Protein AF-A0A261GN90-F1 (afdb_monomer_lite)

Structure (mmCIF, N/CA/C/O backbone):
data_AF-A0A261GN90-F1
#
_entry.id   AF-A0A261GN90-F1
#
loop_
_atom_site.group_PDB
_atom_site.id
_atom_site.type_symbol
_atom_site.label_atom_id
_atom_site.label_alt_id
_atom_site.label_comp_id
_atom_site.label_asym_id
_atom_site.label_entity_id
_atom_site.label_seq_id
_atom_site.pdbx_PDB_ins_code
_atom_site.Cartn_x
_atom_site.Cartn_y
_atom_site.Cartn_z
_atom_site.occupancy
_atom_site.B_iso_or_equiv
_atom_site.auth_seq_id
_atom_site.auth_comp_id
_atom_site.auth_asym_id
_atom_site.auth_atom_id
_atom_site.pdbx_PDB_model_num
ATOM 1 N N . MET A 1 1 ? -14.750 -6.314 -3.151 1.00 81.56 1 MET A N 1
ATOM 2 C CA . MET A 1 1 ? -13.409 -5.759 -2.886 1.00 81.56 1 MET A CA 1
ATOM 3 C C . MET A 1 1 ? -13.380 -4.396 -3.541 1.00 81.56 1 MET A C 1
ATOM 5 O O . MET A 1 1 ? -13.814 -4.301 -4.683 1.00 81.56 1 MET A O 1
ATOM 9 N N . TYR A 1 2 ? -13.014 -3.358 -2.801 1.00 90.75 2 TYR A N 1
ATOM 10 C CA . TYR A 1 2 ? -12.938 -2.003 -3.333 1.00 90.75 2 TYR A CA 1
ATOM 11 C C . TYR A 1 2 ? -11.602 -1.826 -4.051 1.00 90.75 2 TYR A C 1
ATOM 13 O O . TYR A 1 2 ? -10.596 -2.346 -3.567 1.00 90.75 2 TYR A O 1
ATOM 21 N N . GLN A 1 3 ? -11.600 -1.125 -5.185 1.00 92.19 3 GLN A N 1
ATOM 22 C CA . GLN A 1 3 ? -10.402 -0.879 -5.983 1.00 92.19 3 GLN A CA 1
ATOM 23 C C . GLN A 1 3 ? -10.315 0.594 -6.381 1.00 92.19 3 GLN A C 1
ATOM 25 O O . GLN A 1 3 ? -11.326 1.191 -6.750 1.00 92.19 3 GLN A O 1
ATOM 30 N N . THR A 1 4 ? -9.110 1.160 -6.339 1.00 90.19 4 THR A N 1
ATOM 31 C CA . THR A 1 4 ? -8.806 2.457 -6.949 1.00 90.19 4 THR A CA 1
ATOM 32 C C . THR A 1 4 ? -7.486 2.400 -7.696 1.00 90.19 4 THR A C 1
ATOM 34 O O . THR A 1 4 ? -6.533 1.781 -7.228 1.00 90.19 4 THR A O 1
ATOM 37 N N . ASP A 1 5 ? -7.413 3.070 -8.838 1.00 90.50 5 ASP A N 1
ATOM 38 C CA . ASP A 1 5 ? -6.160 3.220 -9.569 1.00 90.50 5 ASP A CA 1
ATOM 39 C C . ASP A 1 5 ? -5.445 4.490 -9.098 1.00 90.50 5 ASP A C 1
ATOM 41 O O . ASP A 1 5 ? -6.066 5.540 -8.917 1.00 90.50 5 ASP A O 1
ATOM 45 N N . LEU A 1 6 ? -4.135 4.394 -8.888 1.00 86.44 6 LEU A N 1
ATOM 46 C CA . LEU A 1 6 ? -3.275 5.513 -8.533 1.00 86.44 6 LEU A CA 1
ATOM 47 C C . LEU A 1 6 ? -2.467 5.935 -9.757 1.00 86.44 6 LEU A C 1
ATOM 49 O O . LEU A 1 6 ? -1.743 5.143 -10.361 1.00 86.44 6 LEU A O 1
ATOM 53 N N . ASN A 1 7 ? -2.563 7.215 -10.100 1.00 84.06 7 ASN A N 1
ATOM 54 C CA . ASN A 1 7 ? -1.765 7.820 -11.159 1.00 84.06 7 ASN A CA 1
ATOM 55 C C . ASN A 1 7 ? -0.563 8.555 -10.555 1.00 84.06 7 ASN A C 1
ATOM 57 O O . ASN A 1 7 ? -0.510 9.785 -10.566 1.00 84.06 7 ASN A O 1
ATOM 61 N N . ILE A 1 8 ? 0.354 7.790 -9.967 1.00 84.44 8 ILE A N 1
ATOM 62 C CA . ILE A 1 8 ? 1.534 8.293 -9.256 1.00 84.44 8 ILE A CA 1
ATOM 63 C C . ILE A 1 8 ? 2.791 7.540 -9.705 1.00 84.44 8 ILE A C 1
ATOM 65 O O . ILE A 1 8 ? 2.698 6.407 -10.177 1.00 84.44 8 ILE A O 1
ATOM 69 N N . SER A 1 9 ? 3.962 8.161 -9.566 1.00 84.56 9 SER A N 1
ATOM 70 C CA . SER A 1 9 ? 5.249 7.484 -9.752 1.00 84.56 9 SER A CA 1
ATOM 71 C C . SER A 1 9 ? 5.593 6.579 -8.564 1.00 84.56 9 SER A C 1
ATOM 73 O O . SER A 1 9 ? 4.968 6.638 -7.506 1.00 84.56 9 SER A O 1
ATOM 75 N N . LEU A 1 10 ? 6.626 5.756 -8.727 1.00 83.44 10 LEU A N 1
ATOM 76 C CA . LEU A 1 10 ? 7.115 4.863 -7.680 1.00 83.44 10 LEU A CA 1
ATOM 77 C C . LEU A 1 10 ? 7.629 5.628 -6.437 1.00 83.44 10 LEU A C 1
ATOM 79 O O . LEU A 1 10 ? 7.239 5.292 -5.324 1.00 83.44 10 LEU A O 1
ATOM 83 N N . ASP A 1 11 ? 8.353 6.740 -6.610 1.00 82.00 11 ASP A N 1
ATOM 84 C CA . ASP A 1 11 ? 8.755 7.624 -5.492 1.00 82.00 11 ASP A CA 1
ATOM 85 C C . ASP A 1 11 ? 7.552 8.239 -4.750 1.00 82.00 11 ASP A C 1
ATOM 87 O O . ASP A 1 11 ? 7.579 8.532 -3.551 1.00 82.00 11 ASP A O 1
ATOM 91 N N . GLN A 1 12 ? 6.461 8.485 -5.479 1.00 87.06 12 GLN A N 1
ATOM 92 C CA . GLN A 1 12 ? 5.229 9.006 -4.897 1.00 87.06 12 GLN A CA 1
ATOM 93 C C . GLN A 1 12 ? 4.451 7.915 -4.157 1.00 87.06 12 GLN A C 1
ATOM 95 O O . GLN A 1 12 ? 3.748 8.238 -3.201 1.00 87.06 12 GLN A O 1
ATOM 100 N N . LEU A 1 13 ? 4.591 6.646 -4.554 1.00 86.88 13 LEU A N 1
ATOM 101 C CA . LEU A 1 13 ? 3.974 5.514 -3.867 1.00 86.88 13 LEU A CA 1
ATOM 102 C C . LEU A 1 13 ? 4.515 5.359 -2.443 1.00 86.88 13 LEU A C 1
ATOM 104 O O . LEU A 1 13 ? 3.721 5.155 -1.528 1.00 86.88 13 LEU A O 1
ATOM 108 N N . GLU A 1 14 ? 5.826 5.514 -2.239 1.00 86.94 14 GLU A N 1
ATOM 109 C CA . GLU A 1 14 ? 6.445 5.476 -0.906 1.00 86.94 14 GLU A CA 1
ATOM 110 C C . GLU A 1 14 ? 5.792 6.488 0.038 1.00 86.94 14 GLU A C 1
ATOM 112 O O . GLU A 1 14 ? 5.232 6.141 1.080 1.00 86.94 14 GLU A O 1
ATOM 117 N N . ASN A 1 15 ? 5.802 7.751 -0.387 1.00 86.81 15 ASN A N 1
ATOM 118 C CA . ASN A 1 15 ? 5.234 8.855 0.372 1.00 86.81 15 ASN A CA 1
ATOM 119 C C . ASN A 1 15 ? 3.730 8.663 0.602 1.00 86.81 15 ASN A C 1
ATOM 121 O O . ASN A 1 15 ? 3.230 8.933 1.694 1.00 86.81 15 ASN A O 1
ATOM 125 N N . TYR A 1 16 ? 3.011 8.164 -0.406 1.00 88.00 16 TYR A N 1
ATOM 126 C CA . TYR A 1 16 ? 1.586 7.878 -0.308 1.00 88.00 16 TYR A CA 1
ATOM 127 C C . TYR A 1 16 ? 1.290 6.812 0.753 1.00 88.00 16 TYR A C 1
ATOM 129 O O . TYR A 1 16 ? 0.397 7.008 1.577 1.00 88.00 16 TYR A O 1
ATOM 137 N N . LEU A 1 17 ? 2.035 5.702 0.761 1.00 87.69 17 LEU A N 1
ATOM 138 C CA . LEU A 1 17 ? 1.861 4.615 1.726 1.00 87.69 17 LEU A CA 1
ATOM 139 C C . LEU A 1 17 ? 2.194 5.066 3.150 1.00 87.69 17 LEU A C 1
ATOM 141 O O . LEU A 1 17 ? 1.445 4.745 4.072 1.00 87.69 17 LEU A O 1
ATOM 145 N N . HIS A 1 18 ? 3.253 5.861 3.324 1.00 85.12 18 HIS A N 1
ATOM 146 C CA . HIS A 1 18 ? 3.584 6.469 4.612 1.00 85.12 18 HIS A CA 1
ATOM 147 C C . HIS A 1 18 ? 2.444 7.354 5.137 1.00 85.12 18 HIS A C 1
ATOM 149 O O . HIS A 1 18 ? 1.982 7.156 6.260 1.00 85.12 18 HIS A O 1
ATOM 155 N N . GLN A 1 19 ? 1.930 8.273 4.314 1.00 87.81 19 GLN A N 1
ATOM 156 C CA . GLN A 1 19 ? 0.814 9.150 4.693 1.00 87.81 19 GLN A CA 1
ATOM 157 C C . GLN A 1 19 ? -0.478 8.376 4.970 1.00 87.81 19 GLN A C 1
ATOM 159 O O . GLN A 1 19 ? -1.217 8.705 5.900 1.00 87.81 19 GLN A O 1
ATOM 164 N N . LEU A 1 20 ? -0.767 7.350 4.167 1.00 87.12 20 LEU A N 1
ATOM 165 C CA . LEU A 1 20 ? -1.922 6.487 4.380 1.00 87.12 20 LEU A CA 1
ATOM 166 C C . LEU A 1 20 ? -1.800 5.735 5.708 1.00 87.12 20 LEU A C 1
ATOM 168 O O . LEU A 1 20 ? -2.782 5.663 6.438 1.00 87.12 20 LEU A O 1
ATOM 172 N N . GLY A 1 21 ? -0.609 5.229 6.041 1.00 85.50 21 GLY A N 1
ATOM 173 C CA . GLY A 1 21 ? -0.317 4.601 7.330 1.00 85.50 21 GLY A CA 1
ATOM 174 C C . GLY A 1 21 ? -0.579 5.540 8.502 1.00 85.50 21 GLY A C 1
ATOM 175 O O . GLY A 1 21 ? -1.357 5.210 9.397 1.00 85.50 21 GLY A O 1
ATOM 176 N N . GLU A 1 22 ? -0.029 6.754 8.454 1.00 84.50 22 GLU A N 1
ATOM 177 C CA . GLU A 1 22 ? -0.255 7.773 9.486 1.00 84.50 22 GLU A CA 1
ATOM 178 C C . GLU A 1 22 ? -1.745 8.094 9.677 1.00 84.50 22 GLU A C 1
ATOM 180 O O . GLU A 1 22 ? -2.222 8.162 10.810 1.00 84.50 22 GLU A O 1
ATOM 185 N N . LYS A 1 23 ? -2.503 8.237 8.581 1.00 83.12 23 LYS A N 1
ATOM 186 C CA . LYS A 1 23 ? -3.952 8.510 8.618 1.00 83.12 23 LYS A CA 1
ATOM 187 C C . LYS A 1 23 ? -4.781 7.319 9.092 1.00 83.12 23 LYS A C 1
ATOM 189 O O . LYS A 1 23 ? -5.790 7.511 9.765 1.00 83.12 23 LYS A O 1
ATOM 194 N N . ALA A 1 24 ? -4.369 6.110 8.733 1.00 81.69 24 ALA A N 1
ATOM 195 C CA . ALA A 1 24 ? -4.989 4.869 9.173 1.00 81.69 24 ALA A CA 1
ATOM 196 C C . ALA A 1 24 ? -4.662 4.534 10.638 1.00 81.69 24 ALA A C 1
ATOM 198 O O . ALA A 1 24 ? -5.299 3.658 11.206 1.00 81.69 24 ALA A O 1
ATOM 199 N N . GLY A 1 25 ? -3.687 5.211 11.256 1.00 74.31 25 GLY A N 1
ATOM 200 C CA . GLY A 1 25 ? -3.176 4.838 12.577 1.00 74.31 25 GLY A CA 1
ATOM 201 C C . GLY A 1 25 ? -2.298 3.583 12.550 1.00 74.31 25 GLY A C 1
ATOM 202 O O . GLY A 1 25 ? -2.043 2.986 13.594 1.00 74.31 25 GLY A O 1
ATOM 203 N N . ALA A 1 26 ? -1.814 3.191 11.369 1.00 75.25 26 ALA A N 1
ATOM 204 C CA . ALA A 1 26 ? -0.960 2.034 11.162 1.00 75.25 26 ALA A CA 1
ATOM 205 C C . ALA A 1 26 ? 0.463 2.488 10.821 1.00 75.25 26 ALA A C 1
ATOM 207 O O . ALA A 1 26 ? 0.708 3.142 9.809 1.00 75.25 26 ALA A O 1
ATOM 208 N N . ILE A 1 27 ? 1.432 2.103 11.647 1.00 69.81 27 ILE A N 1
ATOM 209 C CA . ILE A 1 27 ? 2.841 2.333 11.332 1.00 69.81 27 ILE A CA 1
ATOM 210 C C . ILE A 1 27 ? 3.286 1.209 10.398 1.00 69.81 27 ILE A C 1
ATOM 212 O O . ILE A 1 27 ? 3.582 0.101 10.849 1.00 69.81 27 ILE A O 1
ATOM 216 N N . LEU A 1 28 ? 3.315 1.485 9.094 1.00 77.56 28 LEU A N 1
ATOM 217 C CA . LEU A 1 28 ? 3.978 0.595 8.146 1.00 77.56 28 LEU A CA 1
ATOM 218 C C . LEU A 1 28 ? 5.475 0.567 8.469 1.00 77.56 28 LEU A C 1
ATOM 220 O O . LEU A 1 28 ? 6.094 1.615 8.660 1.00 77.56 28 LEU A O 1
ATOM 224 N N . SER A 1 29 ? 6.062 -0.630 8.534 1.00 76.62 29 SER A N 1
ATOM 225 C CA . SER A 1 29 ? 7.511 -0.740 8.700 1.00 76.62 29 SER A CA 1
ATOM 226 C C . SER A 1 29 ? 8.205 -0.174 7.455 1.00 76.62 29 SER A C 1
ATOM 228 O O . SER A 1 29 ? 7.861 -0.606 6.347 1.00 76.62 29 SER A O 1
ATOM 230 N N . PRO A 1 30 ? 9.197 0.724 7.605 1.00 76.88 30 PRO A N 1
ATOM 231 C CA . PRO A 1 30 ? 9.994 1.221 6.484 1.00 76.88 30 PRO A CA 1
ATOM 232 C C . PRO A 1 30 ? 10.578 0.084 5.636 1.00 76.88 30 PRO A C 1
ATOM 234 O O . PRO A 1 30 ? 10.562 0.156 4.413 1.00 76.88 30 PRO A O 1
ATOM 237 N N . ASP A 1 31 ? 10.991 -1.020 6.270 1.00 82.81 31 ASP A N 1
ATOM 238 C CA . ASP A 1 31 ? 11.525 -2.194 5.569 1.00 82.81 31 ASP A CA 1
ATOM 239 C C . ASP A 1 31 ? 10.484 -2.859 4.656 1.00 82.81 31 ASP A C 1
ATOM 241 O O . ASP A 1 31 ? 10.815 -3.354 3.577 1.00 82.81 31 ASP A O 1
ATOM 245 N N . SER A 1 32 ? 9.214 -2.881 5.075 1.00 83.00 32 SER A N 1
ATOM 246 C CA . SER A 1 32 ? 8.121 -3.461 4.287 1.00 83.00 32 SER A CA 1
ATOM 247 C C . SER A 1 32 ? 7.786 -2.590 3.082 1.00 83.00 32 SER A C 1
ATOM 249 O O . SER A 1 32 ? 7.608 -3.113 1.984 1.00 83.00 32 SER A O 1
A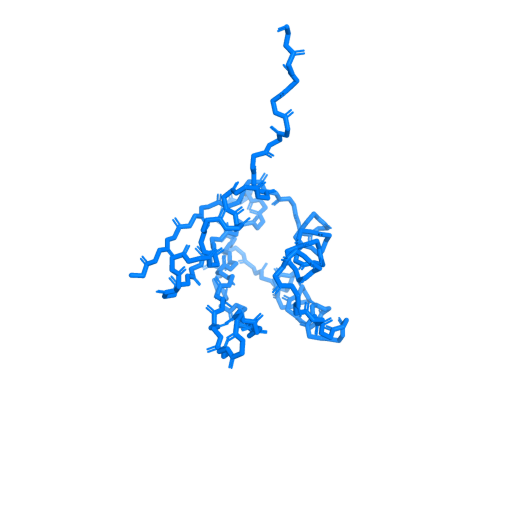TOM 251 N N . VAL A 1 33 ? 7.760 -1.268 3.274 1.00 85.62 33 VAL A N 1
ATOM 252 C CA . VAL A 1 33 ? 7.553 -0.303 2.188 1.00 85.62 33 VAL A CA 1
ATOM 253 C C . VAL A 1 33 ? 8.708 -0.382 1.189 1.00 85.62 33 VAL A C 1
ATOM 255 O O . VAL A 1 33 ? 8.466 -0.584 0.002 1.00 85.62 33 VAL A O 1
ATOM 258 N N . GLN A 1 34 ? 9.957 -0.356 1.660 1.00 87.62 34 GLN A N 1
ATOM 259 C CA . GLN A 1 34 ? 11.138 -0.439 0.799 1.00 87.62 34 GLN A CA 1
ATOM 260 C C . GLN A 1 34 ? 11.205 -1.755 0.015 1.00 87.62 34 GLN A C 1
ATOM 262 O O . GLN A 1 34 ? 11.535 -1.753 -1.173 1.00 87.62 34 GLN A O 1
ATOM 267 N N . SER A 1 35 ? 10.880 -2.884 0.655 1.00 87.69 35 SER A N 1
ATOM 268 C CA . SER A 1 35 ? 10.846 -4.191 -0.016 1.00 87.69 35 SER A CA 1
ATOM 269 C C . SER A 1 35 ? 9.803 -4.213 -1.129 1.00 87.69 35 SER A C 1
ATOM 271 O O . SER A 1 35 ? 10.083 -4.674 -2.232 1.00 87.69 35 SER A O 1
ATOM 273 N N . ALA A 1 36 ? 8.616 -3.669 -0.862 1.00 86.62 36 ALA A N 1
ATOM 274 C CA . ALA A 1 36 ? 7.536 -3.597 -1.832 1.00 86.62 36 ALA A CA 1
ATOM 275 C C . ALA A 1 36 ? 7.874 -2.681 -3.022 1.00 86.62 36 ALA A C 1
ATOM 277 O O . ALA A 1 36 ? 7.618 -3.025 -4.173 1.00 86.62 36 ALA A O 1
ATOM 278 N N . ILE A 1 37 ? 8.511 -1.542 -2.751 1.00 87.19 37 ILE A N 1
ATOM 279 C CA . ILE A 1 37 ? 9.003 -0.624 -3.782 1.00 87.19 37 ILE A CA 1
ATOM 280 C C . ILE A 1 37 ? 10.068 -1.301 -4.642 1.00 87.19 37 ILE A C 1
ATOM 282 O O . ILE A 1 37 ? 9.959 -1.277 -5.862 1.00 87.19 37 ILE A O 1
ATOM 286 N N . SER A 1 38 ? 11.040 -1.973 -4.022 1.00 89.00 38 SER A N 1
ATOM 287 C CA . SER A 1 38 ? 12.114 -2.670 -4.743 1.00 89.00 38 SER A CA 1
ATOM 288 C C . SER A 1 38 ? 11.567 -3.766 -5.667 1.00 89.00 38 SER A C 1
ATOM 290 O O . SER A 1 38 ? 12.091 -3.976 -6.758 1.00 89.00 38 SER A O 1
ATOM 292 N N . LEU A 1 39 ? 10.494 -4.452 -5.252 1.00 88.44 39 LEU A N 1
ATOM 293 C CA . LEU A 1 39 ? 9.787 -5.413 -6.102 1.00 88.44 39 LEU A CA 1
ATOM 294 C C . LEU A 1 39 ? 9.138 -4.724 -7.307 1.00 88.44 39 LEU A C 1
ATOM 296 O O . LEU A 1 39 ? 9.300 -5.193 -8.428 1.00 88.44 39 LEU A O 1
ATOM 300 N N . ALA A 1 40 ? 8.459 -3.594 -7.097 1.00 86.38 40 ALA A N 1
ATOM 301 C CA . ALA A 1 40 ? 7.837 -2.836 -8.180 1.00 86.38 40 ALA A CA 1
ATOM 302 C C . ALA A 1 40 ? 8.852 -2.196 -9.146 1.00 86.38 40 ALA A C 1
ATOM 304 O O . ALA A 1 40 ? 8.577 -2.116 -10.341 1.00 86.38 40 ALA A O 1
ATOM 305 N N . GLU A 1 41 ? 10.021 -1.763 -8.660 1.00 86.19 41 GLU A N 1
ATOM 306 C CA . GLU A 1 41 ? 11.124 -1.268 -9.500 1.00 86.19 41 GLU A CA 1
ATOM 307 C C . GLU A 1 41 ? 11.724 -2.359 -10.383 1.00 86.19 41 GLU A C 1
ATOM 309 O O . GLU A 1 41 ? 12.171 -2.078 -11.494 1.00 86.19 41 GLU A O 1
ATOM 314 N N . GLY A 1 42 ? 11.746 -3.599 -9.889 1.00 87.06 42 GLY A N 1
ATOM 315 C CA . GLY A 1 42 ? 12.275 -4.749 -10.614 1.00 87.06 42 GLY A CA 1
ATOM 316 C C . GLY A 1 42 ? 11.401 -5.224 -11.776 1.00 87.06 42 GLY A C 1
ATOM 317 O O . GLY A 1 42 ? 11.851 -6.083 -12.534 1.00 87.06 42 GLY A O 1
ATOM 318 N N . LEU A 1 43 ? 10.184 -4.687 -11.928 1.00 87.38 43 LEU A N 1
ATOM 319 C CA . LEU A 1 43 ? 9.233 -5.146 -12.936 1.00 87.38 43 LEU A CA 1
ATOM 320 C C . LEU A 1 43 ? 9.648 -4.759 -14.357 1.00 87.38 43 LEU A C 1
ATOM 322 O O . LEU A 1 43 ? 9.913 -3.599 -14.679 1.00 87.38 43 LEU A O 1
ATOM 326 N N . SER A 1 44 ? 9.627 -5.757 -15.231 1.00 86.00 44 SER A N 1
ATOM 327 C CA . SER A 1 44 ? 9.829 -5.631 -16.671 1.00 86.00 44 SER A CA 1
ATOM 328 C C . SER A 1 44 ? 8.507 -5.409 -17.416 1.00 86.00 44 SER A C 1
ATOM 330 O O . SER A 1 44 ? 7.416 -5.560 -16.868 1.00 86.00 44 SER A O 1
ATOM 332 N N . ASP A 1 45 ? 8.585 -5.036 -18.698 1.00 86.06 45 ASP A N 1
ATOM 333 C CA . ASP A 1 45 ? 7.389 -4.801 -19.516 1.00 86.06 45 ASP A CA 1
ATOM 334 C C . ASP A 1 45 ? 6.483 -6.043 -19.585 1.00 86.06 45 ASP A C 1
ATOM 336 O O . ASP A 1 45 ? 6.916 -7.119 -19.998 1.00 86.06 45 ASP A O 1
ATOM 340 N N . GLY A 1 46 ? 5.213 -5.874 -19.214 1.00 84.94 46 GLY A N 1
ATOM 341 C CA . GLY A 1 46 ? 4.217 -6.939 -19.158 1.00 84.94 46 GLY A CA 1
ATOM 342 C C . GLY A 1 46 ? 4.167 -7.693 -17.828 1.00 84.94 46 GLY A C 1
ATOM 343 O O . GLY A 1 46 ? 3.328 -8.584 -17.695 1.00 84.94 46 GLY A O 1
ATOM 344 N N . GLU A 1 47 ? 5.016 -7.347 -16.857 1.00 89.06 47 GLU A N 1
ATOM 345 C CA . GLU A 1 47 ? 4.995 -7.941 -15.521 1.00 89.06 47 GLU A CA 1
ATOM 346 C C . GLU A 1 47 ? 4.006 -7.225 -14.591 1.00 89.06 47 GLU A C 1
ATOM 348 O O . GLU A 1 47 ? 3.731 -6.023 -14.707 1.00 89.06 47 GLU A O 1
ATOM 353 N N . GLU A 1 48 ? 3.448 -8.003 -13.666 1.00 90.88 48 GLU A N 1
ATOM 354 C CA . GLU A 1 48 ? 2.519 -7.555 -12.636 1.00 90.88 48 GLU A CA 1
ATOM 355 C C . GLU A 1 48 ? 2.922 -8.203 -11.302 1.00 90.88 48 GLU A C 1
ATOM 357 O O . GLU A 1 48 ? 3.257 -9.386 -11.282 1.00 90.88 48 GLU A O 1
ATOM 362 N N . GLU A 1 49 ? 2.865 -7.449 -10.205 1.00 91.12 49 GLU A N 1
ATOM 363 C CA . GLU A 1 49 ? 3.210 -7.913 -8.856 1.00 91.12 49 GLU A CA 1
ATOM 364 C C . GLU A 1 49 ? 2.225 -7.355 -7.829 1.00 91.12 49 GLU A C 1
ATOM 366 O O . GLU A 1 49 ? 1.807 -6.198 -7.919 1.00 91.12 49 GLU A O 1
ATOM 371 N N . ASP A 1 50 ? 1.871 -8.170 -6.837 1.00 91.88 50 ASP A N 1
ATOM 372 C CA . ASP A 1 50 ? 0.941 -7.788 -5.779 1.00 91.88 50 ASP A CA 1
ATOM 373 C C . ASP A 1 50 ? 1.713 -7.506 -4.485 1.00 91.88 50 ASP A C 1
ATOM 375 O O . ASP A 1 50 ? 2.234 -8.402 -3.822 1.00 91.88 50 ASP A O 1
ATOM 379 N N . LEU A 1 51 ? 1.749 -6.240 -4.083 1.00 89.44 51 LEU A N 1
ATOM 380 C CA . LEU A 1 51 ? 2.385 -5.803 -2.848 1.00 89.44 51 LEU A CA 1
ATOM 381 C C . LEU A 1 51 ? 1.354 -5.822 -1.717 1.00 89.44 51 LEU A C 1
ATOM 383 O O . LEU A 1 51 ? 0.333 -5.135 -1.777 1.00 89.44 51 LEU A O 1
ATOM 387 N N . LEU A 1 52 ? 1.614 -6.607 -0.677 1.00 89.69 52 LEU A N 1
ATOM 388 C CA . LEU A 1 52 ? 0.682 -6.809 0.429 1.00 89.69 52 LEU A CA 1
ATOM 389 C C . LEU A 1 52 ? 1.070 -5.959 1.637 1.00 89.69 52 LEU A C 1
ATOM 391 O O . LEU A 1 52 ? 2.178 -6.062 2.158 1.00 89.69 52 LEU A O 1
ATOM 395 N N . PHE A 1 53 ? 0.113 -5.181 2.124 1.00 87.56 53 PHE A N 1
ATOM 396 C CA . PHE A 1 53 ? 0.224 -4.384 3.336 1.00 87.56 53 PHE A CA 1
ATOM 397 C C . PHE A 1 53 ? -0.920 -4.731 4.286 1.00 87.56 53 PHE A C 1
ATOM 399 O O . PHE A 1 53 ? -2.020 -5.083 3.859 1.00 87.56 53 PHE A O 1
ATOM 406 N N . GLU A 1 54 ? -0.674 -4.615 5.585 1.00 86.56 54 GLU A N 1
ATOM 407 C CA . GLU A 1 54 ? -1.688 -4.801 6.619 1.00 86.56 54 GLU A CA 1
ATOM 408 C C . GLU A 1 54 ? -1.790 -3.516 7.436 1.00 86.56 54 GLU A C 1
ATOM 410 O O . GLU A 1 54 ? -0.787 -3.003 7.932 1.00 86.56 54 GLU A O 1
ATOM 415 N N . PHE A 1 55 ? -3.006 -2.995 7.550 1.00 84.81 55 PHE A N 1
ATOM 416 C CA . PHE A 1 55 ? -3.322 -1.792 8.305 1.00 84.81 55 PHE A CA 1
ATOM 417 C C . PHE A 1 55 ? -4.181 -2.172 9.503 1.00 84.81 55 PHE A C 1
ATOM 419 O O . PHE A 1 55 ? -5.085 -2.997 9.382 1.00 84.81 55 PHE A O 1
ATOM 426 N N . ASP A 1 56 ? -3.919 -1.560 10.652 1.00 82.56 56 ASP A N 1
ATOM 427 C CA . ASP A 1 56 ? -4.834 -1.621 11.787 1.00 82.56 56 ASP A CA 1
ATOM 428 C C . ASP A 1 56 ? -5.867 -0.504 11.631 1.00 82.56 56 ASP A C 1
ATOM 430 O O . ASP A 1 56 ? -5.512 0.670 11.641 1.00 82.56 56 ASP A O 1
ATOM 434 N N . ILE A 1 57 ? -7.130 -0.871 11.424 1.00 79.88 57 ILE A N 1
ATOM 435 C CA . ILE A 1 57 ? -8.256 0.060 11.370 1.00 79.88 57 ILE A CA 1
ATOM 436 C C . ILE A 1 57 ? -9.205 -0.317 12.502 1.00 79.88 57 ILE A C 1
ATOM 438 O O . ILE A 1 57 ? -9.820 -1.385 12.478 1.00 79.88 57 ILE A O 1
ATOM 442 N N . GLU A 1 58 ? -9.320 0.562 13.498 1.00 79.00 58 GLU A N 1
ATOM 443 C CA . GLU A 1 58 ? -10.201 0.375 14.660 1.00 79.00 58 GLU A CA 1
ATOM 444 C C . GLU A 1 58 ? -9.943 -0.943 15.426 1.00 79.00 58 GLU A C 1
ATOM 446 O O . GLU A 1 58 ? -10.873 -1.577 15.926 1.00 79.00 58 GLU A O 1
ATOM 451 N N . GLY A 1 59 ? -8.683 -1.384 15.516 1.00 79.62 59 GLY A N 1
ATOM 452 C CA . GLY A 1 59 ? -8.299 -2.636 16.175 1.00 79.62 59 GLY A CA 1
ATOM 453 C C . GLY A 1 59 ? -8.482 -3.883 15.308 1.00 79.62 59 GLY A C 1
ATOM 454 O O . GLY A 1 59 ? -8.348 -5.002 15.809 1.00 79.62 59 GLY A O 1
ATOM 455 N N . ASN A 1 60 ? -8.803 -3.717 14.020 1.00 83.12 60 ASN A N 1
ATOM 456 C CA . ASN A 1 60 ? -8.919 -4.807 13.061 1.00 83.12 60 ASN A CA 1
ATOM 457 C C . ASN A 1 60 ? -7.793 -4.742 12.034 1.00 83.12 60 ASN A C 1
ATOM 459 O O . ASN A 1 60 ? -7.580 -3.722 11.382 1.00 83.12 60 ASN A O 1
ATOM 463 N N . LYS A 1 61 ? -7.130 -5.880 11.828 1.00 86.19 61 LYS A N 1
ATOM 464 C CA . LYS A 1 61 ? -6.156 -6.060 10.752 1.00 86.19 61 LYS A CA 1
ATOM 465 C C . LYS A 1 61 ? -6.876 -6.144 9.413 1.00 86.19 61 LYS A C 1
ATOM 467 O O . LYS A 1 61 ? -7.637 -7.078 9.155 1.00 86.19 61 LYS A O 1
ATOM 472 N N . VAL A 1 62 ? -6.627 -5.159 8.567 1.00 89.19 62 VAL A N 1
ATOM 473 C CA . VAL A 1 62 ? -7.223 -5.012 7.247 1.00 89.19 62 VAL A CA 1
ATOM 474 C C . VAL A 1 62 ? -6.120 -5.083 6.195 1.00 89.19 62 VAL A C 1
ATOM 476 O O . VAL A 1 62 ? -5.187 -4.281 6.237 1.00 89.19 62 VAL A O 1
ATOM 479 N N . PRO A 1 63 ? -6.225 -5.986 5.208 1.00 90.62 63 PRO A N 1
ATOM 480 C CA . PRO A 1 63 ? -5.259 -6.033 4.127 1.00 90.62 63 PRO A CA 1
ATOM 481 C C . PRO A 1 63 ? -5.493 -4.906 3.109 1.00 90.62 63 PRO A C 1
ATOM 483 O O . PRO A 1 63 ? -6.632 -4.557 2.767 1.00 90.62 63 PRO A O 1
ATOM 486 N N . LEU A 1 64 ? -4.394 -4.391 2.574 1.00 90.75 64 LEU A N 1
ATOM 487 C CA . LEU A 1 64 ? -4.324 -3.532 1.402 1.00 90.75 64 LEU A CA 1
ATOM 488 C C . LEU A 1 64 ? -3.370 -4.177 0.403 1.00 90.75 64 LEU A C 1
ATOM 490 O O . LEU A 1 64 ? -2.218 -4.454 0.722 1.00 90.75 64 LEU A O 1
ATOM 494 N N . VAL A 1 65 ? -3.850 -4.410 -0.808 1.00 92.88 65 VAL A N 1
ATOM 495 C CA . VAL A 1 65 ? -3.046 -4.938 -1.908 1.00 92.88 65 VAL A CA 1
ATOM 496 C C . VAL A 1 65 ? -2.754 -3.789 -2.860 1.00 92.88 65 VAL A C 1
ATOM 498 O O . VAL A 1 65 ? -3.689 -3.191 -3.384 1.00 92.88 65 VAL A O 1
ATOM 501 N N . VAL A 1 66 ? -1.484 -3.466 -3.086 1.00 91.69 66 VAL A N 1
ATOM 502 C CA . VAL A 1 66 ? -1.057 -2.581 -4.174 1.00 91.69 66 VAL A CA 1
ATOM 503 C C . VAL A 1 66 ? -0.601 -3.473 -5.318 1.00 91.69 66 VAL A C 1
ATOM 505 O O . VAL A 1 66 ? 0.475 -4.054 -5.267 1.00 91.69 66 VAL A O 1
ATOM 508 N N . LYS A 1 67 ? -1.403 -3.569 -6.368 1.00 93.25 67 LYS A N 1
ATOM 509 C CA . LYS A 1 67 ? -0.995 -4.216 -7.606 1.00 93.25 67 LYS A CA 1
AT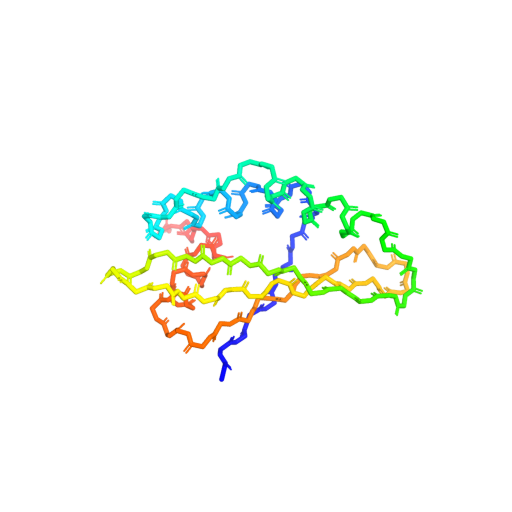OM 510 C C . LYS A 1 67 ? -0.143 -3.256 -8.425 1.00 93.25 67 LYS A C 1
ATOM 512 O O . LYS A 1 67 ? -0.649 -2.234 -8.888 1.00 93.25 67 LYS A O 1
ATOM 517 N N . ALA A 1 68 ? 1.129 -3.579 -8.598 1.00 91.44 68 ALA A N 1
ATOM 518 C CA . ALA A 1 68 ? 2.041 -2.905 -9.507 1.00 91.44 68 ALA A CA 1
ATOM 519 C C . ALA A 1 68 ? 2.007 -3.606 -10.870 1.00 91.44 68 ALA A C 1
ATOM 521 O O . ALA A 1 68 ? 1.994 -4.830 -10.949 1.00 91.44 68 ALA A O 1
ATOM 522 N N . SER A 1 69 ? 1.962 -2.845 -11.959 1.00 90.25 69 SER A N 1
ATOM 523 C CA . SER A 1 69 ? 1.998 -3.399 -13.316 1.00 90.25 69 SER A CA 1
ATOM 524 C C . SER A 1 69 ? 2.751 -2.480 -14.261 1.00 90.25 69 SER A C 1
ATOM 526 O O . SER A 1 69 ? 2.566 -1.263 -14.221 1.00 90.25 69 SER A O 1
ATOM 528 N N . VAL A 1 70 ? 3.572 -3.044 -15.141 1.00 86.56 70 VAL A N 1
ATOM 529 C CA . VAL A 1 70 ? 4.275 -2.288 -16.186 1.00 86.56 70 VAL A CA 1
ATOM 530 C C . VAL A 1 70 ? 3.696 -2.688 -17.536 1.00 86.56 70 VAL A C 1
ATOM 532 O O . VAL A 1 70 ? 3.608 -3.870 -17.860 1.00 86.56 70 VAL A O 1
ATOM 535 N N . ARG A 1 71 ? 3.255 -1.708 -18.336 1.00 80.62 71 ARG A N 1
ATOM 536 C CA . ARG A 1 71 ? 2.712 -1.964 -19.680 1.00 80.62 71 ARG A CA 1
ATOM 537 C C . ARG A 1 71 ? 3.294 -1.007 -20.708 1.00 80.62 71 ARG A C 1
ATOM 539 O O . ARG A 1 71 ? 3.107 0.200 -20.605 1.00 80.62 71 ARG A O 1
ATOM 5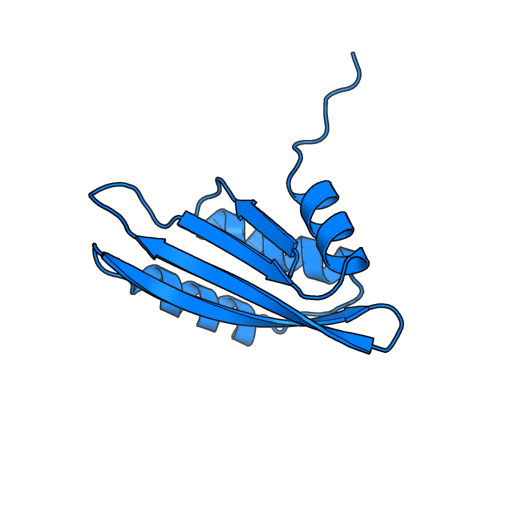46 N N . HIS A 1 72 ? 3.911 -1.571 -21.737 1.00 66.56 72 HIS A N 1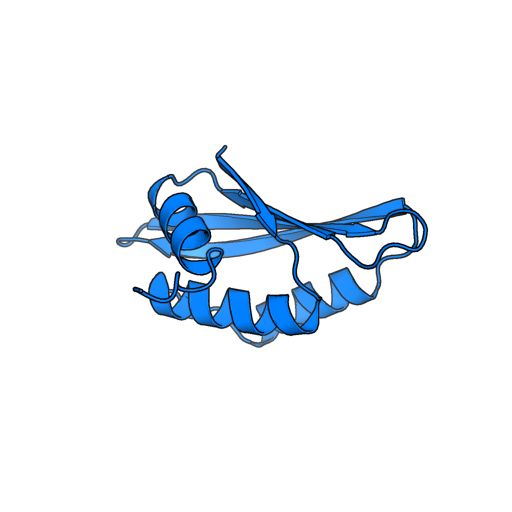
ATOM 547 C CA . HIS A 1 72 ? 4.367 -0.973 -22.987 1.00 66.56 72 HIS A CA 1
ATOM 548 C C . HIS A 1 72 ? 4.832 0.475 -22.871 1.00 66.56 72 HIS A C 1
ATOM 550 O O . HIS A 1 72 ? 4.086 1.405 -23.184 1.00 66.56 72 HIS A O 1
ATOM 556 N N . MET A 1 73 ? 6.089 0.658 -22.456 1.00 61.47 73 MET A N 1
ATOM 557 C CA . MET A 1 73 ? 6.761 1.963 -22.342 1.00 61.47 73 MET A CA 1
ATOM 558 C C . MET A 1 73 ? 6.039 3.010 -21.472 1.00 61.47 73 MET A C 1
ATOM 560 O O . MET A 1 73 ? 6.468 4.162 -21.421 1.00 61.47 73 MET A O 1
ATOM 564 N N . GLN A 1 74 ? 4.964 2.639 -20.779 1.00 65.25 74 GLN A N 1
ATOM 565 C CA . GLN A 1 74 ? 4.375 3.430 -19.712 1.00 65.25 74 GLN A CA 1
ATOM 566 C C . GLN A 1 74 ? 4.982 2.911 -18.410 1.00 65.25 74 GLN A C 1
ATOM 568 O O . GLN A 1 74 ? 5.095 1.699 -18.219 1.00 65.25 74 GLN A O 1
ATOM 573 N N . GLY A 1 75 ? 5.438 3.831 -17.556 1.00 69.62 75 GLY A N 1
ATOM 574 C CA . GLY A 1 75 ? 5.992 3.494 -16.243 1.00 69.62 75 GLY A CA 1
ATOM 575 C C . GLY A 1 75 ? 5.015 2.680 -15.381 1.00 69.62 75 GLY A C 1
ATOM 576 O O . GLY A 1 75 ? 3.863 2.471 -15.780 1.00 69.62 75 GLY A O 1
ATOM 577 N N . PRO A 1 76 ? 5.454 2.218 -14.200 1.00 80.38 76 PRO A N 1
ATOM 578 C CA . PRO A 1 76 ? 4.638 1.360 -13.354 1.00 80.38 76 PRO A CA 1
ATOM 579 C C . PRO A 1 76 ? 3.310 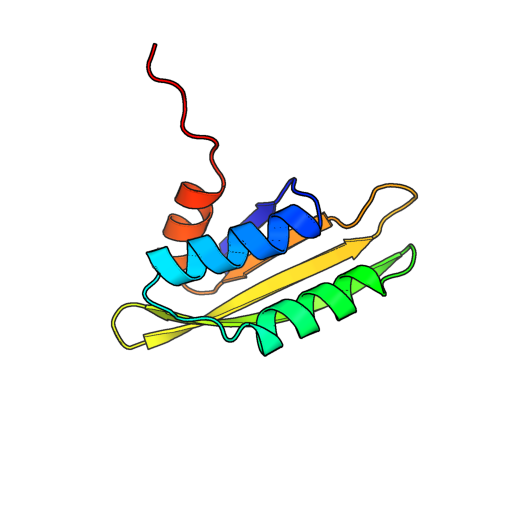2.039 -13.007 1.00 80.38 76 PRO A C 1
ATOM 581 O O . PRO A 1 76 ? 3.256 3.220 -12.662 1.00 80.38 76 PRO A O 1
ATOM 584 N N . ARG A 1 77 ? 2.226 1.277 -13.133 1.00 88.62 77 ARG A N 1
ATOM 585 C CA . ARG A 1 77 ? 0.873 1.651 -12.730 1.00 88.62 77 ARG A CA 1
ATOM 586 C C . ARG A 1 77 ? 0.517 0.902 -11.466 1.00 88.62 77 ARG A C 1
ATOM 588 O O . ARG A 1 77 ? 0.791 -0.294 -11.365 1.00 88.62 77 ARG A O 1
ATOM 595 N N . PHE A 1 78 ? -0.144 1.597 -10.551 1.00 90.25 78 PHE A N 1
ATOM 596 C CA . PHE A 1 78 ? -0.506 1.047 -9.256 1.00 90.25 78 PHE A CA 1
ATOM 597 C C . PHE A 1 78 ? -2.020 1.025 -9.092 1.00 90.25 78 PHE A C 1
ATOM 599 O O . PHE A 1 78 ? -2.685 2.038 -9.299 1.00 90.25 78 PHE A O 1
ATOM 606 N N . SER A 1 79 ? -2.558 -0.117 -8.682 1.00 91.75 79 SER A N 1
ATOM 607 C CA . SER A 1 79 ? -3.967 -0.276 -8.332 1.00 91.75 79 SER A CA 1
ATOM 608 C C . SER A 1 79 ? -4.067 -0.768 -6.897 1.00 91.75 79 SER A C 1
ATOM 610 O O . SER A 1 79 ? -3.519 -1.806 -6.545 1.00 91.75 79 SER A O 1
ATOM 612 N N . LEU A 1 80 ? -4.774 -0.028 -6.057 1.00 91.25 80 LEU A N 1
ATOM 613 C CA . LEU A 1 80 ? -5.036 -0.390 -4.674 1.00 91.25 80 LEU A CA 1
ATOM 614 C C . LEU A 1 80 ? -6.314 -1.204 -4.566 1.00 91.25 80 LEU A C 1
ATOM 616 O O . LEU A 1 80 ? -7.340 -0.806 -5.111 1.00 91.25 80 LEU A O 1
ATOM 620 N N . MET A 1 81 ? -6.273 -2.295 -3.809 1.00 93.50 81 MET A N 1
ATOM 621 C CA . MET A 1 81 ? -7.416 -3.157 -3.539 1.00 93.50 81 MET A CA 1
ATOM 622 C C . MET A 1 81 ? -7.514 -3.459 -2.047 1.00 93.50 81 MET A C 1
ATOM 624 O O . MET A 1 81 ? -6.544 -3.866 -1.413 1.00 93.50 81 MET A O 1
ATOM 628 N N . THR A 1 82 ? -8.702 -3.309 -1.471 1.00 92.00 82 THR A N 1
ATOM 629 C CA . THR A 1 82 ? -8.949 -3.655 -0.065 1.00 92.00 82 THR A CA 1
ATOM 630 C C . THR A 1 82 ? -10.363 -4.206 0.129 1.00 92.00 82 THR A C 1
ATOM 632 O O . THR A 1 82 ? -11.299 -3.804 -0.573 1.00 92.00 82 THR A O 1
ATOM 635 N N . PRO A 1 83 ? -10.575 -5.161 1.052 1.00 91.56 83 PRO A N 1
ATOM 636 C CA . PRO A 1 83 ? -11.915 -5.581 1.438 1.00 91.56 83 PRO A CA 1
ATOM 637 C C . PRO A 1 83 ? -12.616 -4.578 2.372 1.00 91.56 83 PRO A C 1
ATOM 639 O O . PRO A 1 83 ? -13.828 -4.686 2.535 1.00 91.56 83 PRO A O 1
ATOM 642 N N . SER A 1 84 ? -11.899 -3.619 2.973 1.00 90.19 84 SER A N 1
ATOM 643 C CA . SER A 1 84 ? -12.469 -2.656 3.925 1.00 90.19 84 SER A CA 1
ATOM 644 C C . SER A 1 84 ? -12.947 -1.384 3.239 1.00 90.19 84 SER A C 1
ATOM 646 O O . SER A 1 84 ? -12.178 -0.708 2.557 1.00 90.19 84 SER A O 1
ATOM 648 N N . GLN A 1 85 ? -14.206 -1.021 3.484 1.00 90.62 85 GLN A N 1
ATOM 649 C CA . GLN A 1 85 ? -14.752 0.253 3.027 1.00 90.62 85 GLN A CA 1
ATOM 650 C C . GLN A 1 85 ? -14.060 1.443 3.706 1.00 90.62 85 GLN A C 1
ATOM 652 O O . GLN A 1 85 ? -13.723 2.402 3.026 1.00 90.62 85 GLN A O 1
ATOM 657 N N . ALA A 1 86 ? -13.790 1.367 5.013 1.00 88.94 86 ALA A N 1
ATOM 658 C CA . ALA A 1 86 ? -13.148 2.456 5.752 1.00 88.94 86 ALA A CA 1
ATOM 659 C C . ALA A 1 86 ? -11.734 2.747 5.225 1.00 88.94 86 ALA A C 1
ATOM 661 O O . ALA A 1 86 ? -11.372 3.901 5.000 1.00 88.94 86 ALA A O 1
ATOM 662 N N . LEU A 1 87 ? -10.949 1.697 4.951 1.00 88.62 87 LEU A N 1
ATOM 663 C CA . LEU A 1 87 ? -9.626 1.865 4.349 1.00 88.62 87 LEU A CA 1
ATOM 664 C C . LEU A 1 87 ? -9.725 2.380 2.909 1.00 88.62 87 LEU A C 1
ATOM 666 O O . LEU A 1 87 ? -8.920 3.212 2.503 1.00 88.62 87 LEU A O 1
ATOM 670 N N . PHE A 1 88 ? -10.724 1.933 2.146 1.00 90.62 88 PHE A N 1
ATOM 671 C CA . PHE A 1 88 ? -10.972 2.451 0.803 1.00 90.62 88 PHE A CA 1
ATOM 672 C C . PHE A 1 88 ? -11.329 3.944 0.803 1.00 90.62 88 PHE A C 1
ATOM 674 O O . PHE A 1 88 ? -10.801 4.691 -0.014 1.00 90.62 88 PHE A O 1
ATOM 681 N N . GLU A 1 89 ? -12.176 4.398 1.725 1.00 89.56 89 GLU A N 1
ATOM 682 C CA . GLU A 1 89 ? -12.532 5.814 1.870 1.00 89.56 89 GLU A CA 1
ATOM 683 C C . GLU A 1 89 ? -11.319 6.664 2.277 1.00 89.56 89 GLU A C 1
ATOM 685 O O . GLU A 1 89 ? -11.108 7.737 1.712 1.00 89.56 89 GLU A O 1
ATOM 690 N N . LEU A 1 90 ? -10.469 6.162 3.181 1.00 87.56 90 LEU A N 1
ATOM 691 C CA . LEU A 1 90 ? -9.196 6.806 3.531 1.00 87.56 90 LEU A CA 1
ATOM 692 C C . LEU A 1 90 ? -8.255 6.918 2.330 1.00 87.56 90 LEU A C 1
ATOM 694 O O . LEU A 1 90 ? -7.650 7.967 2.113 1.00 87.56 90 LEU A O 1
ATOM 698 N N . VAL A 1 91 ? -8.152 5.846 1.544 1.00 87.62 91 VAL A N 1
ATOM 699 C CA . VAL A 1 91 ? -7.382 5.803 0.299 1.00 87.62 91 VAL A CA 1
ATOM 700 C C . VAL A 1 91 ? -7.887 6.868 -0.676 1.00 87.62 91 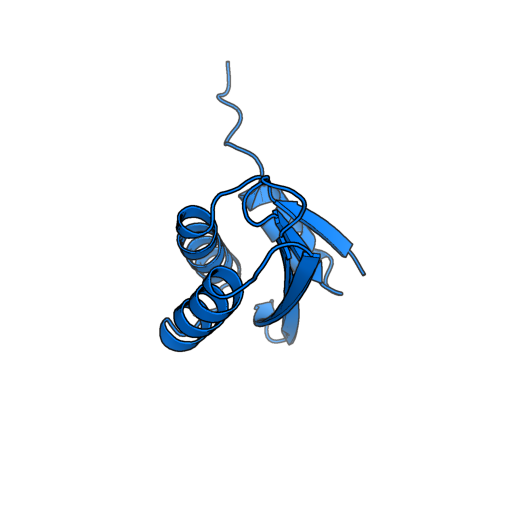VAL A C 1
ATOM 702 O O . VAL A 1 91 ? -7.085 7.675 -1.134 1.00 87.62 91 VAL A O 1
ATOM 705 N N . GLN A 1 92 ? -9.200 6.944 -0.924 1.00 85.94 92 GLN A N 1
ATOM 706 C CA . GLN A 1 92 ? -9.805 7.952 -1.808 1.00 85.94 92 GLN A CA 1
ATOM 707 C C . GLN A 1 92 ? -9.519 9.381 -1.328 1.00 85.94 92 GLN A C 1
ATOM 709 O O . GLN A 1 92 ? -9.033 10.208 -2.098 1.00 85.94 92 GLN A O 1
ATOM 714 N N . ALA A 1 93 ? -9.711 9.646 -0.033 1.00 84.31 93 ALA A N 1
ATOM 715 C CA . ALA A 1 93 ? -9.418 10.945 0.571 1.00 84.31 93 ALA A CA 1
ATOM 716 C C . ALA A 1 93 ? -7.921 11.314 0.532 1.00 84.31 93 ALA A C 1
ATOM 718 O O . ALA A 1 93 ? -7.565 12.484 0.684 1.00 84.31 93 ALA A O 1
ATOM 719 N N . ASN A 1 94 ? -7.029 10.331 0.368 1.00 77.75 94 ASN A N 1
ATOM 720 C CA . ASN A 1 94 ? -5.591 10.543 0.199 1.00 77.75 94 ASN A CA 1
ATOM 721 C C . ASN A 1 94 ? -5.168 10.651 -1.277 1.00 77.75 94 ASN A C 1
ATOM 723 O O . ASN A 1 94 ? -4.093 11.169 -1.564 1.00 77.75 94 ASN A O 1
ATOM 727 N N . SER A 1 95 ? -5.986 10.144 -2.203 1.00 67.00 95 SER A N 1
ATOM 728 C CA . SER A 1 95 ? -5.738 10.137 -3.650 1.00 67.00 95 SER A CA 1
ATOM 729 C C . SER A 1 95 ? -6.212 11.412 -4.355 1.00 67.00 95 SER A C 1
ATOM 731 O O . SER A 1 95 ? -5.715 11.726 -5.437 1.00 67.00 95 SER A O 1
ATOM 733 N N . GLU A 1 96 ? -7.150 12.161 -3.771 1.00 56.97 96 GLU A N 1
ATOM 734 C CA . GLU A 1 96 ? -7.556 13.464 -4.299 1.00 56.97 96 GLU A CA 1
ATOM 735 C C . GLU A 1 96 ? -6.503 14.538 -3.959 1.00 56.97 96 GLU A C 1
ATOM 737 O O . GLU A 1 96 ? -6.197 14.749 -2.781 1.00 56.97 96 GLU A O 1
ATOM 742 N N . PRO A 1 97 ? -5.953 15.280 -4.944 1.00 44.47 97 PRO A N 1
ATOM 743 C CA . PRO A 1 97 ? -5.258 16.517 -4.625 1.00 44.47 97 PRO A CA 1
ATOM 744 C C . PRO A 1 97 ? -6.282 17.420 -3.951 1.00 44.47 97 PRO A C 1
ATOM 746 O O . PRO A 1 97 ? -7.354 17.632 -4.518 1.00 44.47 97 PRO A O 1
ATOM 749 N N . ALA A 1 98 ? -5.963 17.920 -2.752 1.00 41.38 98 ALA A N 1
ATOM 750 C CA . ALA A 1 98 ? -6.779 18.891 -2.036 1.00 41.38 98 ALA A CA 1
ATOM 751 C C . ALA A 1 98 ? -7.330 19.901 -3.045 1.00 41.38 98 ALA A C 1
ATOM 753 O O . ALA A 1 98 ? -6.568 20.703 -3.595 1.00 41.38 98 ALA A O 1
ATOM 754 N N . GLN A 1 99 ? -8.626 19.808 -3.365 1.00 39.91 99 GLN A N 1
ATOM 755 C CA . GLN A 1 99 ? -9.237 20.786 -4.242 1.00 39.91 99 GLN A CA 1
ATOM 756 C C . GLN A 1 99 ? -9.047 22.124 -3.546 1.00 39.91 99 GLN A C 1
ATOM 758 O O . GLN A 1 99 ? -9.541 22.349 -2.440 1.00 39.91 99 GLN A O 1
ATOM 763 N N . ALA A 1 100 ? -8.236 22.976 -4.169 1.00 41.56 100 ALA A N 1
ATOM 764 C CA . ALA A 1 100 ? -8.069 24.350 -3.765 1.00 41.56 100 ALA A CA 1
ATOM 765 C C . ALA A 1 100 ? -9.468 24.968 -3.736 1.00 41.56 100 ALA A C 1
ATOM 767 O O . ALA A 1 100 ? -10.079 25.175 -4.786 1.00 41.56 100 ALA A O 1
ATOM 768 N N . ASN A 1 101 ? -9.974 25.210 -2.526 1.00 36.28 101 ASN A N 1
ATOM 769 C CA . ASN A 1 101 ? -11.145 26.043 -2.316 1.00 36.28 101 ASN A CA 1
ATOM 770 C C . ASN A 1 101 ? -10.896 27.369 -3.047 1.00 36.28 101 ASN A C 1
ATOM 772 O O . ASN A 1 101 ? -9.963 28.104 -2.713 1.00 36.28 101 ASN A O 1
ATOM 776 N N . ARG A 1 102 ? -11.695 27.609 -4.085 1.00 40.25 102 ARG A N 1
ATOM 777 C CA . ARG A 1 102 ? -11.871 28.912 -4.723 1.00 40.25 102 ARG A CA 1
ATOM 778 C C . ARG A 1 102 ? -12.951 29.689 -3.993 1.00 40.25 102 ARG A C 1
ATOM 780 O O . ARG A 1 102 ? -13.942 29.047 -3.584 1.00 40.25 102 ARG A O 1
#

Secondary structure (DSSP, 8-state):
-EEEEE---HHHHHHHHHHHHHHHT----HHHHHHHHHHHHTPPTT-EEEEEEEEEETTEEEEEEEEEEEETTEEEEEEEEES-HHHHHHHHHHHS------

pLDDT: mean 82.36, std 12.47, range [36.28, 93.5]

Radius of gyration: 13.58 Å; chains: 1; bounding box: 27×37×39 Å

Sequence (102 aa):
MYQTDLNISLDQLENYLHQLGEKAGAILSPDSVQSAISLAEGLSDGEEEDLLFEFDIEGNKVPLVVKASVRHMQGPRFSLMTPSQALFELVQANSEPAQANR

Foldseek 3Di:
DDKDKAPDALVVQLVLVCVLCVVQVHHDDPVLSVVQSVVLVPDDAADKDWRWDWTQHPNDTWIKIWIWHHHDPDHIITMIDTPDPVSNVSSVVSRDDPPPDD